Protein AF-A0A8T4RGJ1-F1 (afdb_monomer)

Nearest PDB structures (foldseek):
  6th6-assembly1_Ad  TM=9.475E-01  e=6.766E-07  Thermococcus kodakarensis KOD1
  6swd-assembly1_A  TM=9.511E-01  e=9.729E-07  Pyrococcus abyssi GE5
  6tmf-assembly1_D  TM=9.224E-01  e=1.240E-06  Thermococcus celer Vu 13 = JCM 8558
  9e7f-assembly1_BA  TM=9.449E-01  e=5.984E-06  Pyrobaculum calidifontis JCM 11548
  8hkx-assembly1_S3AE  TM=8.946E-01  e=7.176E-06  Sulfolobus acidocaldarius DSM 639

Structure (mmCIF, N/CA/C/O backbone):
data_AF-A0A8T4RGJ1-F1
#
_entry.id   AF-A0A8T4RGJ1-F1
#
loop_
_atom_site.group_PDB
_atom_site.id
_atom_site.type_symbol
_atom_site.label_atom_id
_atom_site.label_alt_id
_atom_site.label_comp_id
_atom_site.label_asym_id
_atom_site.label_entity_id
_atom_site.label_seq_id
_atom_site.pdbx_PDB_ins_code
_atom_site.Cartn_x
_atom_site.Cartn_y
_atom_site.Cartn_z
_atom_site.occupancy
_atom_site.B_iso_or_equiv
_atom_site.auth_seq_id
_atom_site.auth_comp_id
_atom_site.auth_asym_id
_atom_site.auth_atom_id
_atom_site.pdbx_PDB_model_num
ATOM 1 N N . MET A 1 1 ? 48.845 -26.824 -8.233 1.00 44.12 1 MET A N 1
ATOM 2 C CA . MET A 1 1 ? 47.385 -26.944 -8.019 1.00 44.12 1 MET A CA 1
ATOM 3 C C . MET A 1 1 ? 46.787 -25.552 -8.166 1.00 44.12 1 MET A C 1
ATO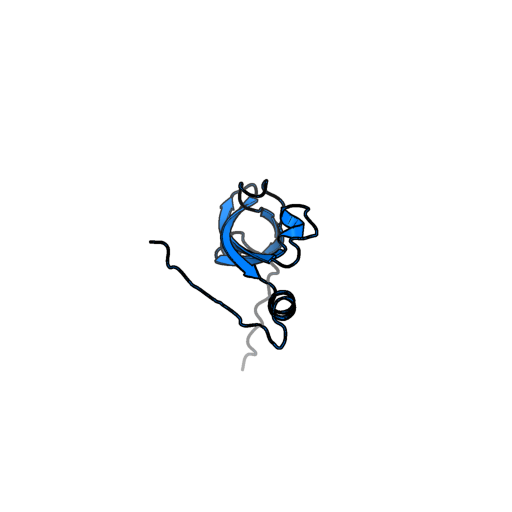M 5 O O . MET A 1 1 ? 47.142 -24.665 -7.401 1.00 44.12 1 MET A O 1
ATOM 9 N N . ALA A 1 2 ? 46.044 -25.321 -9.249 1.00 46.22 2 ALA A N 1
ATOM 10 C CA . ALA A 1 2 ? 45.659 -23.992 -9.719 1.00 46.22 2 ALA A CA 1
ATOM 11 C C . ALA A 1 2 ? 44.546 -23.372 -8.858 1.00 46.22 2 ALA A C 1
ATOM 13 O O . ALA A 1 2 ? 43.504 -23.982 -8.634 1.00 46.22 2 ALA A O 1
ATOM 14 N N . LYS A 1 3 ? 44.777 -22.139 -8.401 1.00 51.25 3 LYS A N 1
ATOM 15 C CA . LYS A 1 3 ? 43.781 -21.272 -7.766 1.00 51.25 3 LYS A CA 1
ATOM 16 C C . LYS A 1 3 ? 42.726 -20.913 -8.825 1.00 51.25 3 LYS A C 1
ATOM 18 O O . LYS A 1 3 ? 43.116 -20.371 -9.860 1.00 51.25 3 LYS A O 1
ATOM 23 N N . PRO A 1 4 ? 41.430 -21.217 -8.633 1.00 49.31 4 PRO A N 1
ATOM 24 C CA . PRO A 1 4 ? 40.431 -20.910 -9.646 1.00 49.31 4 PRO A CA 1
ATOM 25 C C . PRO A 1 4 ? 40.339 -19.391 -9.823 1.00 49.31 4 PRO A C 1
ATOM 27 O O . PRO A 1 4 ? 40.216 -18.639 -8.855 1.00 49.31 4 PRO A O 1
ATOM 30 N N . ALA A 1 5 ? 40.452 -18.952 -11.076 1.00 49.88 5 ALA A N 1
ATOM 31 C CA . ALA A 1 5 ? 40.352 -17.559 -11.472 1.00 49.88 5 ALA A CA 1
ATOM 32 C C . ALA A 1 5 ? 38.982 -17.001 -11.066 1.00 49.88 5 ALA A C 1
ATOM 34 O O . ALA A 1 5 ? 37.938 -17.512 -11.479 1.00 49.88 5 ALA A O 1
ATOM 35 N N . ALA A 1 6 ? 38.987 -15.950 -10.246 1.00 54.41 6 ALA A N 1
ATOM 36 C CA . ALA A 1 6 ? 37.792 -15.178 -9.955 1.00 54.41 6 ALA A CA 1
ATOM 37 C C . ALA A 1 6 ? 37.249 -14.627 -11.280 1.00 54.41 6 ALA A C 1
ATOM 39 O O . ALA A 1 6 ? 37.936 -13.879 -11.976 1.00 54.41 6 ALA A O 1
ATOM 40 N N . LYS A 1 7 ? 36.029 -15.031 -11.652 1.00 48.66 7 LYS A N 1
ATOM 41 C CA . LYS A 1 7 ? 35.331 -14.473 -12.813 1.00 48.66 7 LYS A CA 1
ATOM 42 C C . LYS A 1 7 ? 35.254 -12.959 -12.629 1.00 48.66 7 LYS A C 1
ATOM 44 O O . LYS A 1 7 ? 34.667 -12.491 -11.656 1.00 48.66 7 LYS A O 1
ATOM 49 N N . ALA A 1 8 ? 35.853 -12.210 -13.552 1.00 47.31 8 ALA A N 1
ATOM 50 C CA . ALA A 1 8 ? 35.724 -10.765 -13.596 1.00 47.31 8 ALA A CA 1
ATOM 51 C C . ALA A 1 8 ? 34.233 -10.418 -13.672 1.00 47.31 8 ALA A C 1
ATOM 53 O O . ALA A 1 8 ? 33.541 -10.795 -14.620 1.00 47.31 8 ALA A O 1
ATOM 54 N N . VAL A 1 9 ? 33.731 -9.739 -12.642 1.00 55.84 9 VAL A N 1
ATOM 55 C CA . VAL A 1 9 ? 32.383 -9.179 -12.642 1.00 55.84 9 VAL A CA 1
ATOM 56 C C . VAL A 1 9 ? 32.404 -8.051 -13.662 1.00 55.84 9 VAL A C 1
ATOM 58 O O . VAL A 1 9 ? 32.794 -6.926 -13.361 1.00 55.84 9 VAL A O 1
ATOM 61 N N . ILE A 1 10 ? 32.039 -8.370 -14.901 1.00 52.25 10 ILE A N 1
ATOM 62 C CA . ILE A 1 10 ? 31.723 -7.369 -15.912 1.00 52.25 10 ILE A CA 1
ATOM 63 C C . ILE A 1 10 ? 30.517 -6.626 -15.348 1.00 52.25 10 ILE A C 1
ATOM 65 O O . ILE A 1 10 ? 29.398 -7.140 -15.366 1.00 52.25 10 ILE A O 1
ATOM 69 N N . ALA A 1 11 ? 30.762 -5.451 -14.771 1.00 51.69 11 ALA A N 1
ATOM 70 C CA . ALA A 1 11 ? 29.728 -4.539 -14.324 1.00 51.69 11 ALA A CA 1
ATOM 71 C C . ALA A 1 11 ? 28.982 -4.0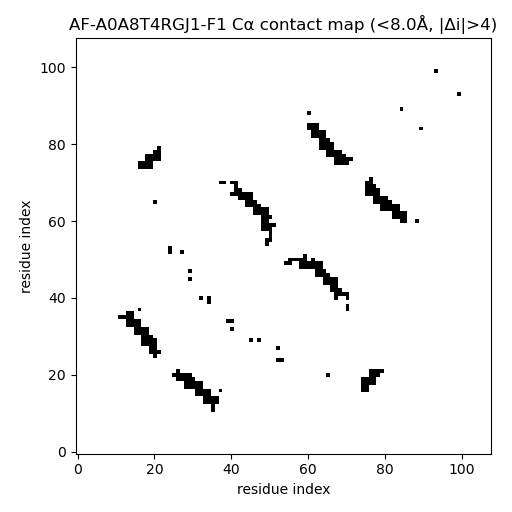47 -15.567 1.00 51.69 11 ALA A C 1
ATOM 73 O O . ALA A 1 11 ? 29.299 -3.016 -16.158 1.00 51.69 11 ALA A O 1
ATOM 74 N N . LYS A 1 12 ? 28.021 -4.851 -16.019 1.00 59.78 12 LYS A N 1
ATOM 75 C CA . LYS A 1 12 ? 27.098 -4.477 -17.079 1.00 59.78 12 LYS A CA 1
ATOM 76 C C . LYS A 1 12 ? 26.357 -3.230 -16.606 1.00 59.78 12 LYS A C 1
ATOM 78 O O . LYS A 1 12 ? 25.892 -3.175 -15.465 1.00 59.78 12 LYS A O 1
ATOM 83 N N . LYS A 1 13 ? 26.335 -2.199 -17.456 1.00 61.22 13 LYS A N 1
ATOM 84 C CA . LYS A 1 13 ? 25.715 -0.905 -17.153 1.00 61.22 13 LYS A CA 1
ATOM 85 C C . LYS A 1 13 ? 24.267 -1.138 -16.736 1.00 61.22 13 LYS A C 1
ATOM 87 O O . LYS A 1 13 ? 23.445 -1.553 -17.542 1.00 61.22 13 LYS A O 1
ATOM 92 N N . LYS A 1 14 ? 23.983 -0.871 -15.468 1.00 68.38 14 LYS A N 1
ATOM 93 C CA . LYS A 1 14 ? 22.630 -0.876 -14.929 1.00 68.38 14 LYS A CA 1
ATOM 94 C C . LYS A 1 14 ? 21.970 0.456 -15.264 1.00 68.38 14 LYS A C 1
ATOM 96 O O . LYS A 1 14 ? 22.608 1.507 -15.183 1.00 68.38 14 LYS A O 1
ATOM 101 N N . ILE A 1 15 ? 20.713 0.389 -15.669 1.00 73.75 15 ILE A N 1
ATOM 102 C CA . ILE A 1 15 ? 19.925 1.528 -16.130 1.00 73.75 15 ILE A CA 1
ATOM 103 C C . ILE A 1 15 ? 18.842 1.791 -15.083 1.00 73.75 15 ILE A C 1
ATOM 105 O O . ILE A 1 15 ? 18.290 0.860 -14.489 1.00 73.75 15 ILE A O 1
ATOM 109 N N . TRP A 1 16 ? 18.565 3.069 -14.837 1.00 80.19 16 TRP A N 1
ATOM 110 C CA . TRP A 1 16 ? 17.425 3.491 -14.034 1.00 80.19 16 TRP A CA 1
ATOM 111 C C . TRP A 1 16 ? 16.171 3.438 -14.895 1.00 80.19 16 TRP A C 1
ATOM 113 O O . TRP A 1 16 ? 16.091 4.103 -15.927 1.00 80.19 16 TRP A O 1
ATOM 123 N N . VAL A 1 17 ? 15.210 2.612 -14.488 1.00 74.88 17 VAL A N 1
ATOM 124 C CA . VAL A 1 17 ? 13.938 2.464 -15.194 1.00 74.88 17 VAL A CA 1
ATOM 125 C C . VAL A 1 17 ? 12.816 2.985 -14.294 1.00 74.88 17 VAL A C 1
ATOM 127 O O . VAL A 1 17 ? 12.634 2.441 -13.196 1.00 74.88 17 VAL A O 1
ATOM 130 N N . PRO A 1 18 ? 12.054 4.009 -14.724 1.00 76.06 18 PRO A N 1
ATOM 131 C CA . PRO A 1 18 ? 10.919 4.503 -13.962 1.00 76.06 18 PRO A CA 1
ATOM 132 C C . PRO A 1 18 ? 9.764 3.498 -14.022 1.00 76.06 18 PRO A C 1
ATOM 134 O O . PRO A 1 18 ? 9.337 3.059 -15.095 1.00 76.06 18 PRO A O 1
ATOM 137 N N . ILE A 1 19 ? 9.242 3.144 -12.852 1.00 77.31 19 ILE A N 1
ATOM 138 C CA . ILE A 1 19 ? 8.033 2.342 -12.706 1.00 77.31 19 ILE A CA 1
ATOM 139 C C . ILE A 1 19 ? 6.846 3.301 -12.723 1.00 77.31 19 ILE A C 1
ATOM 141 O O . ILE A 1 19 ? 6.669 4.096 -11.798 1.00 77.31 19 ILE A O 1
ATOM 145 N N . LYS A 1 20 ? 6.034 3.226 -13.778 1.00 76.06 20 LYS A N 1
ATOM 146 C CA . LYS A 1 20 ? 4.802 4.008 -13.894 1.00 76.06 20 LYS A CA 1
ATOM 147 C C . LYS A 1 20 ? 3.644 3.248 -13.255 1.00 76.06 20 LYS A C 1
ATOM 149 O O . LYS A 1 20 ? 3.564 2.017 -13.334 1.00 76.06 20 LYS A O 1
ATOM 154 N N . ALA A 1 21 ? 2.755 3.986 -12.604 1.00 72.38 21 ALA A N 1
ATOM 155 C CA . ALA A 1 21 ? 1.495 3.455 -12.112 1.00 72.38 21 ALA A CA 1
ATOM 156 C C . ALA A 1 21 ? 0.556 3.100 -13.276 1.00 72.38 21 ALA A C 1
ATOM 158 O O . ALA A 1 21 ? 0.713 3.567 -14.405 1.00 72.38 21 ALA A O 1
ATOM 159 N N . THR A 1 22 ? -0.452 2.281 -12.989 1.00 72.56 22 THR A N 1
ATOM 160 C CA . THR A 1 22 ? -1.530 1.957 -13.929 1.00 72.56 22 THR A CA 1
ATOM 161 C C . THR A 1 22 ? -2.273 3.228 -14.366 1.00 72.56 22 THR A C 1
ATOM 163 O O . THR A 1 22 ? -2.334 4.207 -13.621 1.00 72.56 22 THR A O 1
ATOM 166 N N . LYS A 1 23 ? -2.919 3.205 -15.540 1.00 69.19 23 LYS A N 1
ATOM 167 C CA . LYS A 1 23 ? -3.667 4.355 -16.094 1.00 69.19 23 LYS A CA 1
ATOM 168 C C . LYS A 1 23 ? -4.732 4.935 -15.147 1.00 69.19 23 LYS A C 1
ATOM 170 O O . LYS A 1 23 ? -5.036 6.118 -15.218 1.00 69.19 23 LYS A O 1
ATOM 175 N N . LEU A 1 24 ? -5.246 4.122 -14.220 1.00 72.62 24 LEU A N 1
ATOM 176 C CA . LEU A 1 24 ? -6.174 4.537 -13.159 1.00 72.62 24 LEU A CA 1
ATOM 177 C C . LEU A 1 24 ? -5.599 5.608 -12.216 1.00 72.62 24 LEU A C 1
ATOM 179 O O . LEU A 1 24 ? -6.360 6.371 -11.632 1.00 72.62 24 LEU A O 1
ATOM 183 N N . PHE A 1 25 ? -4.275 5.670 -12.073 1.00 72.12 25 PHE A N 1
ATOM 184 C CA . PHE A 1 25 ? -3.567 6.624 -11.216 1.00 72.12 25 PHE A CA 1
ATOM 185 C C . PHE A 1 25 ? -2.730 7.617 -12.032 1.00 72.12 25 PHE A C 1
ATOM 187 O O . PHE A 1 25 ? -1.653 8.034 -11.606 1.00 72.12 25 PHE A O 1
ATOM 194 N N . SER A 1 26 ? -3.201 7.965 -13.232 1.00 69.94 26 SER A N 1
ATOM 195 C CA . SER A 1 26 ? -2.590 9.000 -14.078 1.00 69.94 26 SER A CA 1
ATOM 196 C C . SER A 1 26 ? -1.115 8.749 -14.430 1.00 69.94 26 SER A C 1
ATOM 198 O O . SER A 1 26 ? -0.358 9.698 -14.604 1.00 69.94 26 SER A O 1
ATOM 200 N N . GLU A 1 27 ? -0.698 7.478 -14.516 1.00 67.94 27 GLU A N 1
ATOM 201 C CA . GLU A 1 27 ? 0.674 7.063 -14.875 1.00 67.94 27 GLU A CA 1
ATOM 202 C C . GLU A 1 27 ? 1.779 7.662 -13.990 1.00 67.94 27 GLU A C 1
ATOM 204 O O . GLU A 1 27 ? 2.936 7.777 -14.404 1.00 67.94 27 GLU A O 1
ATOM 209 N N . GLN A 1 28 ? 1.442 8.024 -12.750 1.00 72.56 28 GLN A N 1
ATOM 210 C CA . GLN A 1 28 ? 2.403 8.632 -11.843 1.00 72.56 28 GLN A CA 1
ATOM 211 C C . GLN A 1 28 ? 3.605 7.709 -11.613 1.00 72.56 28 GLN A C 1
ATOM 213 O O . GLN A 1 28 ? 3.468 6.491 -11.463 1.00 72.56 28 GLN A O 1
ATOM 218 N N . VAL A 1 29 ? 4.802 8.293 -11.585 1.00 73.81 29 VAL A N 1
ATOM 219 C CA . VAL A 1 29 ? 6.036 7.551 -11.326 1.00 73.81 29 VAL A CA 1
ATOM 220 C C . VAL A 1 29 ? 6.038 7.114 -9.861 1.00 73.81 29 VAL A C 1
ATOM 222 O O . VAL A 1 29 ? 6.135 7.937 -8.956 1.00 73.81 29 VAL A O 1
ATOM 225 N N . LEU A 1 30 ? 5.908 5.807 -9.632 1.00 75.12 30 LEU A N 1
ATOM 226 C CA . LEU A 1 30 ? 5.903 5.190 -8.299 1.00 75.12 30 LEU A CA 1
ATOM 227 C C . LEU A 1 30 ? 7.301 5.165 -7.677 1.00 75.12 30 LEU A C 1
ATOM 229 O O . LEU A 1 30 ? 7.456 5.107 -6.459 1.00 75.12 30 LEU A O 1
ATOM 233 N N . GLY A 1 31 ? 8.314 5.160 -8.535 1.00 72.62 31 GLY A N 1
ATOM 234 C CA . GLY A 1 31 ? 9.716 5.103 -8.174 1.00 72.62 31 GLY A CA 1
ATOM 235 C C . GLY A 1 31 ? 10.541 4.586 -9.338 1.00 72.62 31 GLY A C 1
ATOM 236 O O . GLY A 1 31 ? 10.018 4.234 -10.395 1.00 72.62 31 GLY A O 1
ATOM 237 N N . GLU A 1 32 ? 11.844 4.516 -9.131 1.00 75.62 32 GLU A N 1
ATOM 238 C CA . GLU A 1 32 ? 12.780 4.020 -10.127 1.00 75.62 32 GLU A CA 1
ATOM 239 C C . GLU A 1 32 ? 13.413 2.727 -9.621 1.00 75.62 32 GLU A C 1
ATOM 241 O O . GLU A 1 32 ? 13.698 2.575 -8.431 1.00 75.62 32 GLU A O 1
ATOM 246 N N . SER A 1 33 ? 13.623 1.768 -10.518 1.00 78.25 33 SER A N 1
ATOM 247 C CA . SER A 1 33 ? 14.362 0.553 -10.191 1.00 78.25 33 SER A CA 1
ATOM 248 C C . SER A 1 33 ? 15.666 0.517 -10.961 1.00 78.25 33 SER A C 1
ATOM 250 O O . SER A 1 33 ? 15.708 0.787 -12.161 1.00 78.25 33 SER A O 1
ATOM 252 N N . PHE A 1 34 ? 16.729 0.147 -10.256 1.00 75.81 34 PHE A N 1
ATOM 253 C CA . PHE A 1 34 ? 18.053 -0.014 -10.828 1.00 75.81 34 PHE A CA 1
ATOM 254 C C . PHE A 1 34 ? 18.241 -1.451 -11.302 1.00 75.81 34 PHE A C 1
ATOM 256 O O . PHE A 1 34 ? 18.305 -2.382 -10.489 1.00 75.81 34 PHE A O 1
ATOM 263 N N . VAL A 1 35 ? 18.275 -1.644 -12.621 1.00 74.62 35 VAL A N 1
ATOM 264 C CA . VAL A 1 35 ? 18.195 -2.980 -13.219 1.00 74.62 35 VAL A CA 1
ATOM 265 C C . VAL A 1 35 ? 19.166 -3.119 -14.385 1.00 74.62 35 VAL A C 1
ATOM 267 O O . VAL A 1 35 ? 19.484 -2.155 -15.075 1.00 74.62 35 VAL A O 1
ATOM 270 N N . GLU A 1 36 ? 19.689 -4.330 -14.567 1.00 70.62 36 GLU A N 1
ATOM 271 C CA . GLU A 1 36 ? 20.647 -4.661 -15.626 1.00 70.62 36 GLU A CA 1
ATOM 272 C C . GLU A 1 36 ? 19.952 -4.917 -16.971 1.00 70.62 36 GLU A C 1
ATOM 274 O O . GLU A 1 36 ? 20.456 -4.512 -18.013 1.00 70.62 36 GLU A O 1
ATOM 279 N N . ALA A 1 37 ? 18.773 -5.545 -16.940 1.00 69.94 37 ALA A N 1
ATOM 280 C CA . ALA A 1 37 ? 17.921 -5.760 -18.101 1.00 69.94 37 ALA A CA 1
ATOM 281 C C . ALA A 1 37 ? 16.447 -5.512 -17.737 1.00 69.94 37 ALA A C 1
ATOM 283 O O . ALA A 1 37 ? 16.013 -5.953 -16.670 1.00 69.94 37 ALA A O 1
ATOM 284 N N . PRO A 1 38 ? 15.652 -4.867 -18.608 1.00 69.06 38 PRO A N 1
ATOM 285 C CA . PRO A 1 38 ? 14.240 -4.582 -18.345 1.00 69.06 38 PRO A CA 1
ATOM 286 C C . PRO A 1 38 ? 13.427 -5.837 -17.991 1.00 69.06 38 PRO A C 1
ATOM 288 O O . PRO A 1 38 ? 12.514 -5.770 -17.181 1.00 69.06 38 PRO A O 1
ATOM 291 N N . GLU A 1 39 ? 13.802 -7.011 -18.492 1.00 72.44 39 GLU A N 1
ATOM 292 C CA . GLU A 1 39 ? 13.131 -8.280 -18.178 1.00 72.44 39 GLU A CA 1
ATOM 293 C C . GLU A 1 39 ? 13.173 -8.651 -16.684 1.00 72.44 39 GLU A C 1
ATOM 295 O O . GLU A 1 39 ? 12.230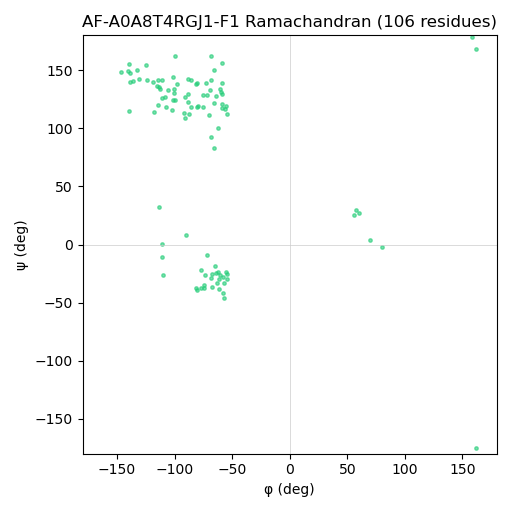 -9.246 -16.169 1.00 72.44 39 GLU A O 1
ATOM 300 N N . GLN A 1 40 ? 14.212 -8.243 -15.945 1.00 75.12 40 GLN A N 1
ATOM 301 C CA . GLN A 1 40 ? 14.340 -8.523 -14.505 1.00 75.12 40 GLN A CA 1
ATOM 302 C C . GLN A 1 40 ? 13.366 -7.709 -13.631 1.00 75.12 40 GLN A C 1
ATOM 304 O O . GLN A 1 40 ? 13.281 -7.939 -12.418 1.00 75.12 40 GLN A O 1
ATOM 309 N N . LEU A 1 41 ? 12.668 -6.726 -14.211 1.00 76.00 41 LEU A N 1
ATOM 310 C CA . LEU A 1 41 ? 11.583 -6.012 -13.537 1.00 76.00 41 LEU A CA 1
ATO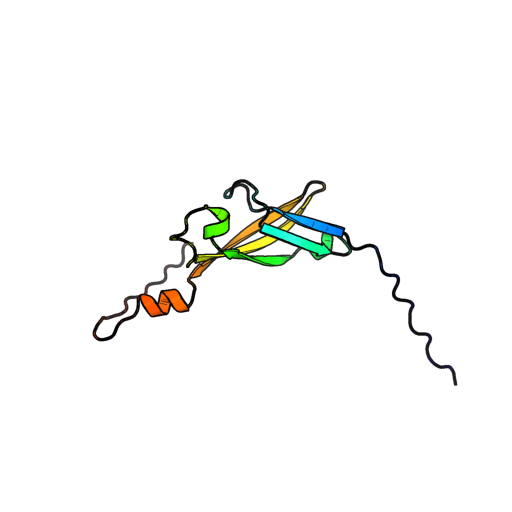M 311 C C . LEU A 1 41 ? 10.293 -6.824 -13.489 1.00 76.00 41 LEU A C 1
ATOM 313 O O . LEU A 1 41 ? 9.473 -6.563 -12.609 1.00 76.00 41 LEU A O 1
ATOM 317 N N . MET A 1 42 ? 10.116 -7.805 -14.379 1.00 79.25 42 MET A N 1
ATOM 318 C CA . MET A 1 42 ? 8.902 -8.615 -14.419 1.00 79.25 42 MET A CA 1
ATOM 319 C C . MET A 1 42 ? 8.692 -9.358 -13.097 1.00 79.25 42 MET A C 1
ATOM 321 O O . MET A 1 42 ? 9.600 -9.984 -12.553 1.00 79.25 42 MET A O 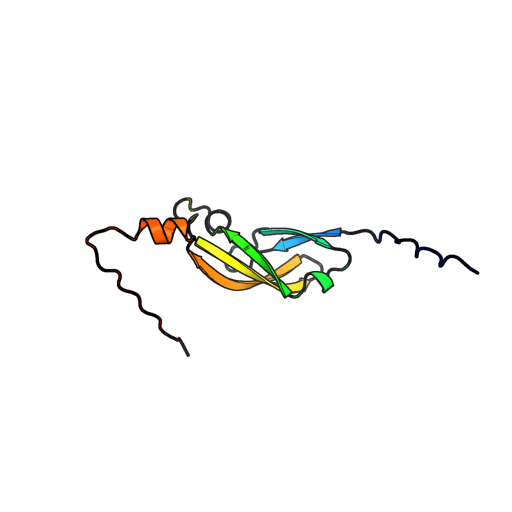1
ATOM 325 N N . GLY A 1 43 ? 7.476 -9.263 -12.558 1.00 78.88 43 GLY A N 1
ATOM 326 C CA . GLY A 1 43 ? 7.096 -9.928 -11.314 1.00 78.88 43 GLY A CA 1
ATOM 327 C C . GLY A 1 43 ? 7.537 -9.223 -10.029 1.00 78.88 43 GLY A C 1
ATOM 328 O O . GLY A 1 43 ? 7.170 -9.689 -8.950 1.00 78.88 43 GLY A O 1
ATOM 329 N N . ARG A 1 44 ? 8.255 -8.091 -10.096 1.00 83.38 44 ARG A N 1
ATOM 330 C CA . ARG A 1 44 ? 8.530 -7.286 -8.897 1.00 83.38 44 ARG A CA 1
ATOM 331 C C . ARG A 1 44 ? 7.251 -6.637 -8.386 1.00 83.38 44 ARG A C 1
ATOM 333 O O . ARG A 1 44 ? 6.421 -6.168 -9.166 1.00 83.38 44 ARG A O 1
ATOM 340 N N . VAL A 1 45 ? 7.131 -6.590 -7.062 1.00 84.12 45 VAL A N 1
ATOM 341 C CA . VAL A 1 45 ? 6.022 -5.931 -6.377 1.00 84.12 45 VAL A CA 1
ATOM 342 C C . VAL A 1 45 ? 6.530 -4.649 -5.731 1.00 84.12 45 VAL A C 1
ATOM 344 O O . VAL A 1 45 ? 7.395 -4.691 -4.857 1.00 84.12 45 VAL A O 1
ATOM 347 N N . ALA A 1 46 ? 5.987 -3.513 -6.154 1.00 83.75 46 ALA A N 1
ATOM 348 C CA . ALA A 1 46 ? 6.220 -2.218 -5.531 1.00 83.75 46 ALA A CA 1
ATOM 349 C C . ALA A 1 46 ? 5.022 -1.878 -4.641 1.00 83.75 46 ALA A C 1
ATOM 351 O O . ALA A 1 46 ? 3.876 -1.974 -5.073 1.00 83.75 46 ALA A O 1
ATOM 352 N N . SER A 1 47 ? 5.274 -1.495 -3.390 1.00 84.00 47 SER A N 1
ATOM 353 C CA . SER A 1 47 ? 4.221 -1.045 -2.474 1.00 84.00 47 SER A CA 1
ATOM 354 C C . SER A 1 47 ? 4.381 0.443 -2.201 1.00 84.00 47 SER A C 1
ATOM 356 O O . SER A 1 47 ? 5.454 0.877 -1.791 1.00 84.00 47 SER A O 1
ATOM 358 N N . VAL A 1 48 ? 3.318 1.215 -2.425 1.00 86.56 48 VAL A N 1
ATOM 359 C CA . VAL A 1 48 ? 3.316 2.681 -2.302 1.00 86.56 48 VAL A CA 1
ATOM 360 C C . VAL A 1 48 ? 2.100 3.127 -1.489 1.00 86.56 48 VAL A C 1
ATOM 362 O O . VAL A 1 48 ? 1.070 2.455 -1.465 1.00 86.56 48 VAL A O 1
ATOM 365 N N . SER A 1 49 ? 2.216 4.240 -0.764 1.00 86.62 49 SER A N 1
ATOM 366 C CA . SER A 1 49 ? 1.079 4.819 -0.038 1.00 86.62 49 SER A CA 1
ATOM 367 C C . SER A 1 49 ? 0.083 5.464 -1.004 1.00 86.62 49 SER A C 1
ATOM 369 O O . SER A 1 49 ? 0.478 6.177 -1.926 1.00 86.62 49 SER A O 1
ATOM 371 N N . LEU A 1 50 ? -1.215 5.279 -0.751 1.00 85.25 50 LEU A N 1
ATOM 372 C CA . LEU A 1 50 ? -2.291 5.869 -1.553 1.00 85.25 50 LEU A CA 1
ATOM 373 C C . LEU A 1 50 ? -2.280 7.407 -1.520 1.00 85.25 50 LEU A C 1
ATOM 375 O O . LEU A 1 50 ? -2.747 8.047 -2.461 1.00 85.25 50 LEU A O 1
ATOM 379 N N . MET A 1 51 ? -1.702 8.004 -0.473 1.00 84.06 51 MET A N 1
ATOM 380 C CA . MET A 1 51 ? -1.499 9.454 -0.378 1.00 84.06 51 MET A CA 1
ATOM 381 C C . MET A 1 51 ? -0.666 9.993 -1.543 1.00 84.06 51 MET A C 1
ATOM 383 O O . MET A 1 51 ? -1.004 11.028 -2.102 1.00 84.06 51 MET A O 1
ATOM 387 N N . ILE A 1 52 ? 0.398 9.287 -1.933 1.00 82.06 52 ILE A N 1
ATOM 388 C CA . ILE A 1 52 ? 1.304 9.735 -3.003 1.00 82.06 52 ILE A CA 1
ATOM 389 C C . ILE A 1 52 ? 0.576 9.714 -4.353 1.00 82.06 52 ILE A C 1
ATOM 391 O O . ILE A 1 52 ? 0.754 10.621 -5.158 1.00 82.06 52 ILE A O 1
ATOM 395 N N . LEU A 1 53 ? -0.293 8.714 -4.530 1.00 80.94 53 LEU A N 1
ATOM 396 C CA . LEU A 1 53 ? -1.077 8.462 -5.738 1.00 80.94 53 LEU A CA 1
ATOM 397 C C . LEU A 1 53 ? -2.243 9.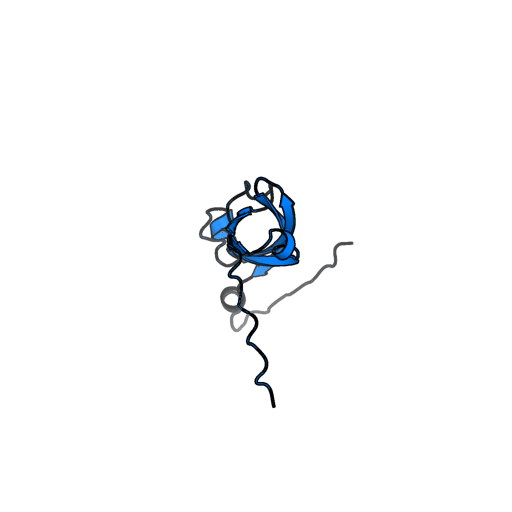426 -5.951 1.00 80.94 53 LEU A C 1
ATOM 399 O O . LEU A 1 53 ? -2.588 9.751 -7.080 1.00 80.94 53 LEU A O 1
ATOM 403 N N . THR A 1 54 ? -2.906 9.821 -4.866 1.00 81.81 54 THR A N 1
ATOM 404 C CA . THR A 1 54 ? -4.153 10.602 -4.931 1.00 81.81 54 THR A CA 1
ATOM 405 C C . THR A 1 54 ? -3.994 12.036 -4.443 1.00 81.81 54 THR A C 1
ATOM 407 O O . THR A 1 54 ? -4.909 12.834 -4.615 1.00 81.81 54 THR A O 1
ATOM 410 N N . GLY A 1 55 ? -2.864 12.370 -3.815 1.00 82.69 55 GLY A N 1
ATOM 411 C CA . GLY A 1 55 ? -2.635 13.673 -3.190 1.00 82.69 55 GLY A CA 1
ATOM 412 C C . GLY A 1 55 ? -3.478 13.926 -1.935 1.00 82.69 55 GLY A C 1
ATOM 413 O O . GLY A 1 55 ? -3.403 15.013 -1.371 1.00 82.69 55 GLY A O 1
ATOM 414 N N . ASP A 1 56 ? -4.267 12.949 -1.476 1.00 84.62 56 ASP A N 1
ATOM 415 C CA . ASP A 1 56 ? -5.126 13.094 -0.302 1.00 84.62 56 ASP A CA 1
ATOM 416 C C . ASP A 1 56 ? -4.389 12.636 0.975 1.00 84.62 56 ASP A C 1
ATOM 418 O O . ASP A 1 56 ? -4.114 11.437 1.139 1.00 84.62 56 ASP A O 1
ATOM 422 N N . PRO A 1 57 ? -4.075 13.551 1.913 1.00 81.69 57 PRO A N 1
ATOM 423 C CA . PRO A 1 57 ? -3.356 13.221 3.142 1.00 81.69 57 PRO A CA 1
ATOM 424 C C . PRO A 1 57 ? -4.133 12.274 4.064 1.00 81.69 57 PRO A C 1
ATOM 426 O O . PRO A 1 57 ? -3.524 11.524 4.828 1.00 81.69 57 PRO A O 1
ATOM 429 N N . GLN A 1 58 ? -5.465 12.231 3.975 1.00 82.62 58 GLN A N 1
ATOM 430 C CA . GLN A 1 58 ? -6.273 11.340 4.817 1.00 82.62 58 GLN A CA 1
ATOM 431 C C . GLN A 1 58 ? -6.049 9.861 4.470 1.00 82.62 58 GLN A C 1
ATOM 433 O O . GLN A 1 58 ? -6.194 8.978 5.321 1.00 82.62 58 GLN A O 1
ATOM 438 N N . LYS A 1 59 ? -5.634 9.578 3.231 1.00 84.56 59 LYS A N 1
ATOM 439 C CA . LYS A 1 59 ? -5.461 8.219 2.701 1.00 84.56 59 LYS A CA 1
ATOM 440 C C . LYS A 1 59 ? -4.064 7.638 2.918 1.00 84.56 59 LYS A C 1
ATOM 442 O O . LYS A 1 59 ? -3.788 6.533 2.457 1.00 84.56 59 LYS A O 1
ATOM 447 N N . GLN A 1 60 ? -3.200 8.302 3.688 1.00 85.25 60 GLN A N 1
ATOM 448 C CA . GLN A 1 60 ? -1.845 7.817 3.998 1.00 85.25 60 GLN A CA 1
ATOM 449 C C . GLN A 1 60 ? -1.827 6.437 4.679 1.00 85.25 60 GLN A C 1
ATOM 451 O O . GLN A 1 60 ? -0.887 5.658 4.529 1.00 85.25 60 GLN A O 1
ATOM 456 N N . THR A 1 61 ? -2.902 6.124 5.399 1.00 86.88 61 THR A N 1
ATOM 457 C CA . THR A 1 61 ? -3.126 4.855 6.097 1.00 86.88 61 THR A CA 1
ATOM 458 C C . THR A 1 61 ? -3.253 3.640 5.163 1.00 86.88 61 THR A C 1
ATOM 460 O O . THR A 1 61 ? -3.120 2.500 5.616 1.00 86.88 61 THR A O 1
ATOM 463 N N . VAL A 1 62 ? -3.521 3.850 3.875 1.00 89.06 62 VAL A N 1
ATOM 464 C CA . VAL A 1 62 ? -3.707 2.772 2.902 1.00 89.06 62 VAL A CA 1
ATOM 465 C C . VAL A 1 62 ? -2.436 2.617 2.072 1.00 89.06 62 VAL A C 1
ATOM 467 O O . VAL A 1 62 ? -1.966 3.564 1.442 1.00 89.06 62 VAL A O 1
ATOM 470 N N . SER A 1 63 ? -1.883 1.409 2.061 1.00 89.50 63 SER A N 1
ATOM 471 C CA . SER A 1 63 ? -0.817 0.996 1.149 1.00 89.50 63 SER A CA 1
ATOM 472 C C . SER A 1 63 ? -1.414 0.234 -0.025 1.00 89.50 63 SER A C 1
ATOM 474 O O . SER A 1 63 ? -2.280 -0.612 0.167 1.00 89.50 63 SER A O 1
ATOM 476 N N . VAL A 1 64 ? -0.932 0.501 -1.230 1.00 88.62 64 VAL A N 1
ATOM 477 C CA . VAL A 1 64 ? -1.334 -0.183 -2.461 1.00 88.62 64 VAL A CA 1
ATOM 478 C C . VAL A 1 64 ? -0.135 -0.937 -3.017 1.00 88.62 64 VAL A C 1
ATOM 480 O O . VAL A 1 64 ? 0.978 -0.408 -3.030 1.00 88.62 64 VAL A O 1
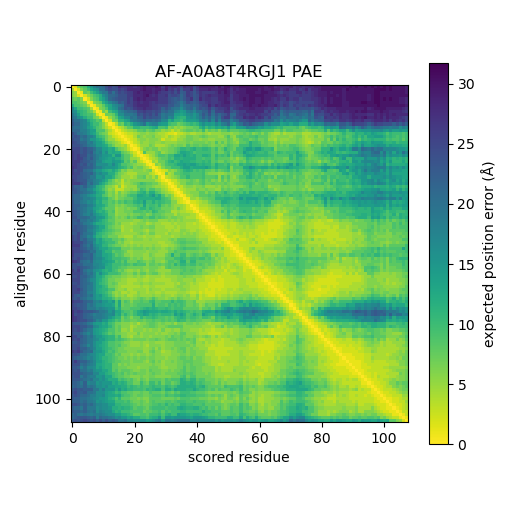ATOM 483 N N . SER A 1 65 ? -0.357 -2.172 -3.458 1.00 89.06 65 SER A N 1
ATOM 484 C CA . SER A 1 65 ? 0.674 -3.032 -4.036 1.00 89.06 65 SER A CA 1
ATOM 485 C C . SER A 1 65 ? 0.461 -3.187 -5.539 1.00 89.06 65 SER A C 1
ATOM 487 O O . SER A 1 65 ? -0.606 -3.598 -5.998 1.00 89.06 65 SER A O 1
ATOM 489 N N . PHE A 1 66 ? 1.515 -2.895 -6.292 1.00 86.56 66 PHE A N 1
ATOM 490 C CA . PHE A 1 66 ? 1.569 -2.970 -7.745 1.00 86.56 66 PHE A CA 1
ATOM 491 C C . PHE A 1 66 ? 2.523 -4.078 -8.166 1.00 86.56 66 PHE A C 1
ATOM 493 O O . PHE A 1 66 ? 3.639 -4.156 -7.653 1.00 86.56 66 PHE A O 1
ATOM 500 N N . LYS A 1 67 ? 2.108 -4.911 -9.116 1.00 86.12 67 LYS A N 1
ATOM 501 C CA . LYS A 1 67 ? 2.962 -5.896 -9.779 1.00 86.12 67 LYS A CA 1
ATOM 502 C C . LYS A 1 67 ? 3.384 -5.362 -11.131 1.00 86.12 67 LYS A C 1
ATOM 504 O O . LYS A 1 67 ? 2.552 -4.903 -11.903 1.00 86.12 67 LYS A O 1
ATOM 509 N N . VAL A 1 68 ? 4.663 -5.479 -11.448 1.00 84.56 68 VAL A N 1
ATOM 510 C CA . VAL A 1 68 ? 5.144 -5.226 -12.806 1.00 84.56 68 VAL A CA 1
ATOM 511 C C . VAL A 1 68 ? 4.776 -6.409 -13.703 1.00 84.56 68 VAL A C 1
ATOM 513 O O . VAL A 1 68 ? 5.238 -7.528 -13.452 1.00 84.56 68 VAL A O 1
ATOM 516 N N . THR A 1 69 ? 3.972 -6.166 -14.740 1.00 80.38 69 THR A N 1
ATOM 517 C CA . THR A 1 69 ? 3.546 -7.206 -15.696 1.00 80.38 69 THR A CA 1
ATOM 518 C C . THR A 1 69 ? 4.160 -7.057 -17.076 1.00 80.38 69 THR A C 1
ATOM 520 O O . THR A 1 69 ? 4.379 -8.066 -17.740 1.00 80.38 69 THR A O 1
ATOM 523 N N . GLY A 1 70 ? 4.541 -5.844 -17.481 1.00 73.69 70 GLY A N 1
ATOM 524 C CA . GLY A 1 70 ? 5.187 -5.620 -18.771 1.00 73.69 70 GLY A CA 1
ATOM 525 C C . GLY A 1 70 ? 6.198 -4.486 -18.729 1.00 73.69 70 GLY A C 1
ATOM 526 O O . GLY A 1 70 ? 6.039 -3.516 -17.988 1.00 73.69 70 GLY A O 1
ATOM 527 N N . VAL A 1 71 ? 7.242 -4.601 -19.546 1.00 71.44 71 VAL A N 1
ATOM 528 C CA . VAL A 1 71 ? 8.196 -3.514 -19.775 1.00 71.44 71 VAL A CA 1
ATOM 529 C C . VAL A 1 71 ? 8.145 -3.130 -21.245 1.00 71.44 71 VAL A C 1
ATOM 531 O O . VAL A 1 71 ? 8.485 -3.926 -22.116 1.00 71.44 71 VAL A O 1
ATOM 534 N N . THR A 1 72 ? 7.689 -1.911 -21.512 1.00 70.19 72 THR A N 1
ATOM 535 C CA . THR A 1 72 ? 7.628 -1.318 -22.851 1.00 70.19 72 THR A CA 1
ATOM 536 C C . THR A 1 72 ? 8.830 -0.389 -23.044 1.00 70.19 72 THR A C 1
ATOM 538 O O . THR A 1 72 ? 9.458 0.041 -22.076 1.00 70.19 72 THR A O 1
ATOM 541 N N . LYS A 1 73 ? 9.151 -0.035 -24.296 1.00 59.78 73 LYS A N 1
ATOM 542 C CA . LYS A 1 73 ? 10.258 0.881 -24.635 1.00 59.78 73 LYS A CA 1
ATOM 543 C C . LYS A 1 73 ? 10.176 2.254 -23.944 1.00 59.78 73 LYS A C 1
ATOM 545 O O . LYS A 1 73 ? 11.207 2.885 -23.758 1.00 59.78 73 LYS A O 1
ATOM 550 N N . GLU A 1 74 ? 8.983 2.692 -23.541 1.00 62.66 74 GLU A N 1
ATOM 551 C CA . GLU A 1 74 ? 8.734 4.016 -22.941 1.00 62.66 74 GLU A CA 1
ATOM 552 C C . GLU A 1 74 ? 8.356 3.967 -21.447 1.00 62.66 74 GLU A C 1
ATOM 554 O O . GLU A 1 74 ? 8.087 5.000 -20.821 1.00 62.66 74 GLU A O 1
ATOM 559 N N . GLY A 1 75 ? 8.306 2.775 -20.847 1.00 66.19 75 GLY A N 1
ATOM 560 C CA . GLY A 1 75 ? 7.956 2.633 -19.438 1.00 66.19 75 GLY A CA 1
ATOM 561 C C . GLY A 1 75 ? 7.527 1.232 -19.031 1.00 66.19 75 GLY A C 1
ATOM 562 O O . GLY A 1 75 ? 7.268 0.352 -19.850 1.00 66.19 75 GLY A O 1
ATOM 563 N N . VAL A 1 76 ? 7.449 1.043 -17.720 1.00 73.31 76 VAL A N 1
ATOM 564 C CA . VAL A 1 76 ? 6.981 -0.194 -17.100 1.00 73.31 76 VAL A CA 1
ATOM 565 C C . VAL A 1 76 ? 5.480 -0.096 -16.867 1.00 73.31 76 VAL A C 1
ATOM 567 O O . VAL A 1 76 ? 5.018 0.850 -16.230 1.00 73.31 76 VAL A O 1
ATOM 570 N N . THR A 1 77 ? 4.734 -1.083 -17.351 1.00 76.62 77 THR A N 1
ATOM 571 C CA . THR A 1 77 ? 3.309 -1.235 -17.066 1.00 76.62 77 THR A CA 1
ATOM 572 C C . THR A 1 77 ? 3.144 -2.057 -15.794 1.00 76.62 77 THR A C 1
ATOM 574 O O . THR A 1 77 ? 3.735 -3.133 -15.640 1.00 76.62 77 THR A O 1
ATOM 577 N N . THR A 1 78 ? 2.342 -1.537 -14.869 1.00 81.88 78 THR A N 1
ATOM 578 C CA . THR A 1 78 ? 2.040 -2.193 -13.598 1.00 81.88 78 THR A CA 1
ATOM 579 C C . THR A 1 78 ? 0.555 -2.482 -13.454 1.00 81.88 78 THR A C 1
ATOM 581 O O . THR A 1 78 ? -0.295 -1.654 -13.785 1.00 81.88 78 THR A O 1
ATOM 584 N N . GLU A 1 79 ? 0.244 -3.648 -12.903 1.00 83.62 79 GLU A N 1
ATOM 585 C CA . GLU A 1 79 ? -1.100 -4.048 -12.500 1.00 83.62 79 GLU A CA 1
ATOM 586 C C . GLU A 1 79 ? -1.266 -3.908 -10.989 1.00 83.62 79 GLU A C 1
ATOM 588 O O . GLU A 1 79 ? -0.343 -4.157 -10.208 1.00 83.62 79 GLU A O 1
ATOM 593 N N . LEU A 1 80 ? -2.461 -3.511 -10.565 1.00 84.56 80 LEU A N 1
ATOM 594 C CA . LEU A 1 80 ? -2.811 -3.405 -9.156 1.00 84.56 80 LEU A CA 1
ATOM 595 C C . LEU A 1 80 ? -3.161 -4.795 -8.610 1.00 84.56 80 LEU A C 1
ATOM 597 O O . LEU A 1 80 ? -4.122 -5.408 -9.058 1.00 84.56 80 LEU A O 1
ATOM 601 N N . ILE A 1 81 ? -2.395 -5.279 -7.627 1.00 86.94 81 ILE A N 1
ATOM 602 C CA . ILE A 1 81 ? -2.687 -6.551 -6.941 1.00 86.94 81 ILE A CA 1
ATOM 603 C C . ILE A 1 81 ? -3.770 -6.337 -5.880 1.00 86.94 81 ILE A C 1
ATOM 605 O O . ILE A 1 81 ? -4.626 -7.191 -5.670 1.00 86.94 81 ILE A O 1
ATOM 609 N N . GLY A 1 82 ? -3.710 -5.204 -5.178 1.00 87.00 82 GLY A N 1
ATOM 610 C CA . GLY A 1 82 ? -4.643 -4.883 -4.107 1.00 87.00 82 GLY A CA 1
ATOM 611 C C . GLY A 1 82 ? -4.137 -3.782 -3.185 1.00 87.00 82 GLY A C 1
ATOM 612 O O . GLY A 1 82 ? -3.075 -3.190 -3.397 1.00 87.00 82 GLY A O 1
ATOM 613 N N . TYR A 1 83 ? -4.911 -3.520 -2.136 1.00 89.56 83 TYR A N 1
ATOM 614 C CA . TYR A 1 83 ? -4.584 -2.549 -1.100 1.00 89.56 83 TYR A CA 1
ATOM 615 C C . TYR A 1 83 ? -4.608 -3.198 0.284 1.00 89.56 83 TYR A C 1
ATOM 617 O O . TYR A 1 83 ? -5.288 -4.192 0.530 1.00 89.56 83 TYR A O 1
ATOM 625 N N . LYS A 1 84 ? -3.854 -2.615 1.209 1.00 89.88 84 LYS A N 1
ATOM 626 C CA . LYS A 1 84 ? -3.758 -3.037 2.600 1.00 89.88 84 LYS A CA 1
ATOM 627 C C . LYS A 1 84 ? -3.810 -1.821 3.509 1.00 89.88 84 LYS A C 1
ATOM 629 O O . LYS A 1 84 ? -3.201 -0.790 3.234 1.00 89.88 84 LYS A O 1
ATOM 634 N N . LEU A 1 85 ? -4.502 -1.960 4.633 1.00 90.50 85 LEU A N 1
ATOM 635 C CA . LEU A 1 85 ? -4.485 -0.955 5.687 1.00 90.50 85 LEU A CA 1
ATOM 636 C C . LEU A 1 85 ? -3.223 -1.105 6.552 1.00 90.50 85 LEU A C 1
ATOM 638 O O . LEU A 1 85 ? -2.847 -2.221 6.925 1.00 90.50 85 LEU A O 1
ATOM 642 N N . LEU A 1 86 ? -2.588 0.007 6.929 1.00 90.88 86 LEU A N 1
ATOM 643 C CA . LEU A 1 86 ? -1.474 -0.024 7.875 1.00 90.88 86 LEU A CA 1
ATOM 644 C C . LEU A 1 86 ? -1.934 -0.607 9.228 1.00 90.88 86 LEU A C 1
ATOM 646 O O . LEU A 1 86 ? -2.936 -0.145 9.786 1.00 90.88 86 LEU A O 1
ATOM 650 N N . PRO A 1 87 ? -1.172 -1.539 9.838 1.00 89.00 87 PRO A N 1
ATOM 651 C CA . PRO A 1 87 ? -1.536 -2.134 11.127 1.00 89.00 87 PRO A CA 1
ATOM 652 C C . PRO A 1 87 ? -1.724 -1.101 12.242 1.00 89.00 87 PRO A C 1
ATOM 654 O O . PRO A 1 87 ? -2.569 -1.273 13.118 1.00 89.00 87 PRO A O 1
ATOM 657 N N . ALA A 1 88 ? -0.956 -0.008 12.205 1.00 89.19 88 ALA A N 1
ATOM 658 C CA . ALA A 1 88 ? -1.078 1.088 13.161 1.00 89.19 88 ALA A CA 1
ATOM 659 C C . ALA A 1 88 ? -2.459 1.756 13.101 1.00 89.19 88 ALA A C 1
ATOM 661 O O . ALA A 1 88 ? -3.030 2.087 14.138 1.00 89.19 88 ALA A O 1
ATOM 662 N N . ALA A 1 89 ? -3.027 1.916 11.907 1.00 87.25 89 ALA A N 1
ATOM 663 C CA . ALA A 1 89 ? -4.355 2.487 11.761 1.00 87.25 89 ALA A CA 1
ATOM 664 C C . ALA A 1 89 ? -5.461 1.490 12.111 1.00 87.25 89 ALA A C 1
ATOM 666 O O . ALA A 1 89 ? -6.419 1.871 12.779 1.00 87.25 89 ALA A O 1
ATOM 667 N N . ALA A 1 90 ? -5.292 0.208 11.768 1.00 88.62 90 ALA A N 1
ATOM 668 C CA . ALA A 1 90 ? -6.217 -0.841 12.201 1.00 88.62 90 ALA A CA 1
ATOM 669 C C . ALA A 1 90 ? -6.321 -0.869 13.736 1.00 88.62 90 ALA A C 1
ATOM 671 O O . ALA A 1 90 ? -7.414 -0.842 14.299 1.00 88.62 90 ALA A O 1
ATOM 672 N N . LYS A 1 91 ? -5.177 -0.804 14.429 1.00 89.00 91 LYS A N 1
ATOM 673 C CA . LYS A 1 91 ? -5.119 -0.711 15.897 1.00 89.00 91 LYS A CA 1
ATOM 674 C C . LYS A 1 91 ? -5.758 0.569 16.444 1.00 89.00 91 LYS A C 1
ATOM 676 O O . LYS A 1 91 ? -6.334 0.532 17.525 1.00 89.00 91 LYS A O 1
ATOM 681 N N . LYS A 1 92 ? -5.694 1.697 15.723 1.00 87.62 92 LYS A N 1
ATOM 682 C CA . LYS A 1 92 ? -6.355 2.949 16.137 1.00 87.62 92 LYS A CA 1
ATOM 683 C C . LYS A 1 92 ? -7.880 2.862 16.089 1.00 87.62 92 LYS A C 1
ATOM 685 O O . LYS A 1 92 ? -8.515 3.567 16.867 1.00 87.62 92 LYS A O 1
ATOM 690 N N . LEU A 1 93 ? -8.461 2.040 15.221 1.00 87.44 93 LEU A N 1
ATOM 691 C CA . LEU A 1 93 ? -9.915 1.854 15.153 1.00 87.44 93 LEU A CA 1
ATOM 692 C C . LEU A 1 93 ? -10.424 0.996 16.322 1.00 87.44 93 LEU A C 1
ATOM 694 O O . LEU A 1 93 ? -11.486 1.265 16.896 1.00 87.44 93 LEU A O 1
ATOM 698 N N . MET A 1 94 ? -9.613 0.023 16.741 1.00 90.56 94 MET A N 1
ATOM 699 C CA . MET A 1 94 ? -9.894 -0.834 17.889 1.00 90.56 94 MET A CA 1
ATOM 700 C C . MET A 1 94 ? -9.801 -0.039 19.205 1.00 90.56 94 MET A C 1
ATOM 702 O O . MET A 1 94 ? -8.864 0.729 19.452 1.00 90.56 94 MET A O 1
ATOM 706 N N . ARG A 1 95 ? -10.806 -0.199 20.071 1.00 89.38 95 ARG A N 1
ATOM 707 C CA . ARG A 1 95 ? -10.867 0.414 21.408 1.00 89.38 95 ARG A CA 1
ATOM 708 C C . ARG A 1 95 ? -11.433 -0.586 22.405 1.00 89.38 95 ARG A C 1
ATOM 710 O O . ARG A 1 95 ? -12.182 -1.480 22.032 1.00 89.38 95 ARG A O 1
ATOM 717 N N . ARG A 1 96 ? -11.089 -0.407 23.682 1.00 92.19 96 ARG A N 1
ATOM 718 C CA . ARG A 1 96 ? -11.677 -1.182 24.784 1.00 92.19 96 ARG A CA 1
ATOM 719 C C . ARG A 1 96 ? -13.169 -0.853 24.903 1.00 92.19 96 ARG A C 1
ATOM 721 O O . ARG A 1 96 ? -13.556 0.279 24.622 1.00 92.19 96 ARG A O 1
ATOM 728 N N . LYS A 1 97 ? -13.967 -1.822 25.363 1.00 93.12 97 LYS A N 1
ATOM 729 C CA . LYS A 1 97 ? -15.434 -1.716 25.498 1.00 93.12 97 LYS A CA 1
ATOM 730 C C . LYS A 1 97 ? -16.170 -1.450 24.173 1.00 93.12 97 LYS A C 1
ATOM 732 O O . LYS A 1 97 ? -17.228 -0.833 24.177 1.00 93.12 97 LYS A O 1
ATOM 737 N N . ARG A 1 98 ? -15.593 -1.869 23.043 1.00 89.94 98 ARG A N 1
ATOM 738 C CA . ARG A 1 98 ? -16.265 -1.884 21.741 1.00 89.94 98 ARG A CA 1
ATOM 739 C C . ARG A 1 98 ? -16.068 -3.242 21.097 1.00 89.94 98 ARG A C 1
ATOM 741 O O . ARG A 1 98 ? -14.970 -3.793 21.182 1.00 89.94 98 ARG A O 1
ATOM 748 N N . ASP A 1 99 ? -17.104 -3.711 20.425 1.00 90.50 99 ASP A N 1
ATOM 749 C CA . ASP A 1 99 ? -17.049 -4.946 19.661 1.00 90.50 99 ASP A CA 1
ATOM 750 C C . ASP A 1 99 ? -16.513 -4.668 18.258 1.00 90.50 99 ASP A C 1
ATOM 752 O O . ASP A 1 99 ? -16.772 -3.624 17.652 1.00 90.50 99 ASP A O 1
ATOM 756 N N . LYS A 1 100 ? -15.700 -5.597 17.765 1.00 89.31 100 LYS A N 1
ATOM 757 C CA . LYS A 1 100 ? -15.112 -5.545 16.432 1.00 89.31 100 LYS A CA 1
ATOM 758 C C . LYS A 1 100 ? -15.895 -6.502 15.544 1.00 89.31 100 LYS A C 1
ATOM 760 O O . LYS A 1 100 ? -15.862 -7.704 15.779 1.00 89.31 100 LYS A O 1
ATOM 765 N N . ILE A 1 101 ? -16.565 -5.962 14.534 1.00 91.56 101 ILE A N 1
ATOM 766 C CA . ILE A 1 101 ? -17.260 -6.748 13.514 1.00 91.56 101 ILE A CA 1
ATOM 767 C C . ILE A 1 101 ? -16.352 -6.793 12.284 1.00 91.56 101 ILE A C 1
ATOM 769 O O . ILE A 1 101 ? -15.923 -5.746 11.797 1.00 91.56 101 ILE A O 1
ATOM 773 N N . GLU A 1 102 ? -16.025 -7.995 11.819 1.00 89.19 102 GLU A N 1
ATOM 774 C CA . GLU A 1 102 ? -15.290 -8.231 10.575 1.00 89.19 102 GLU A CA 1
ATOM 775 C C . GLU A 1 102 ? -16.105 -9.154 9.687 1.00 89.19 102 GLU A C 1
ATOM 777 O O . GLU A 1 102 ? -16.715 -10.101 10.178 1.00 89.19 102 GLU A O 1
ATOM 782 N N . ASP A 1 103 ? -16.082 -8.877 8.390 1.00 92.56 103 ASP A N 1
ATOM 783 C CA . ASP A 1 103 ? -16.721 -9.709 7.385 1.00 92.56 103 ASP A CA 1
ATOM 784 C C . ASP A 1 103 ? -15.819 -9.786 6.151 1.00 92.56 103 ASP A C 1
ATOM 786 O O . ASP A 1 103 ? -15.057 -8.855 5.861 1.00 92.56 103 ASP A O 1
ATOM 790 N N . SER A 1 104 ? -15.872 -10.907 5.441 1.00 91.75 104 SER A N 1
ATOM 791 C CA . SER A 1 104 ? -15.069 -11.144 4.247 1.00 91.75 104 SER A CA 1
ATOM 792 C C . SER A 1 104 ? -15.911 -11.854 3.203 1.00 91.75 104 SER A C 1
ATOM 794 O O . SER A 1 104 ? -16.285 -13.013 3.380 1.00 91.75 104 SER A O 1
ATOM 796 N N . PHE A 1 105 ? -16.149 -11.168 2.091 1.00 92.25 105 PHE A N 1
ATOM 797 C CA . PHE A 1 105 ? -16.886 -11.714 0.963 1.00 92.25 105 PHE A CA 1
ATOM 798 C C . PHE A 1 105 ? -15.928 -12.047 -0.170 1.00 92.25 105 PHE A C 1
ATOM 800 O O . PHE A 1 105 ? -15.079 -11.236 -0.546 1.00 92.25 105 PHE A O 1
ATOM 807 N N . ILE A 1 106 ? -16.085 -13.244 -0.722 1.00 92.50 106 ILE A N 1
ATOM 808 C CA . ILE A 1 106 ? -15.428 -13.631 -1.964 1.00 92.50 106 ILE A CA 1
ATOM 809 C C . ILE A 1 106 ? -16.338 -13.155 -3.090 1.00 92.50 106 ILE A C 1
ATOM 811 O O . ILE A 1 106 ? -17.492 -13.570 -3.17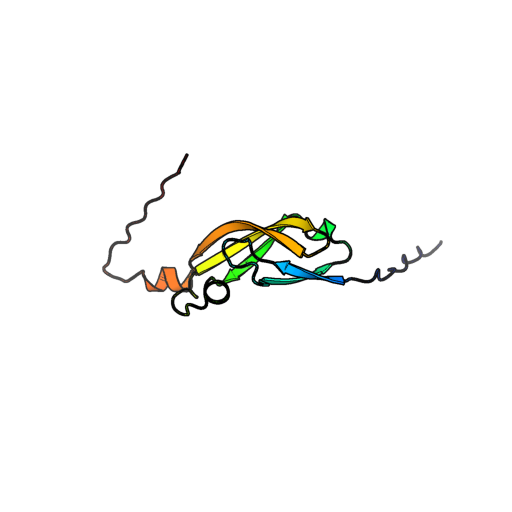4 1.00 92.50 106 ILE A O 1
ATOM 815 N N . VAL A 1 107 ? -15.826 -12.262 -3.928 1.00 86.19 107 VAL A N 1
ATOM 816 C CA . VAL A 1 107 ? -16.501 -11.874 -5.166 1.00 86.19 107 VAL A CA 1
ATOM 817 C C . VAL A 1 107 ? -16.041 -12.852 -6.244 1.00 86.19 107 VAL A C 1
ATOM 819 O O . VAL A 1 107 ? -14.835 -13.009 -6.439 1.00 86.19 107 VAL A O 1
ATOM 822 N N . VAL A 1 108 ? -16.999 -13.545 -6.862 1.00 70.00 108 VAL A N 1
ATOM 823 C CA . VAL A 1 108 ? -16.790 -14.505 -7.961 1.00 70.00 108 VAL A CA 1
ATOM 824 C C . VAL A 1 108 ? -16.962 -13.799 -9.295 1.00 70.00 108 VAL A C 1
ATOM 826 O O . VAL A 1 108 ? -17.917 -12.996 -9.397 1.00 70.00 108 VAL A O 1
#

Secondary stru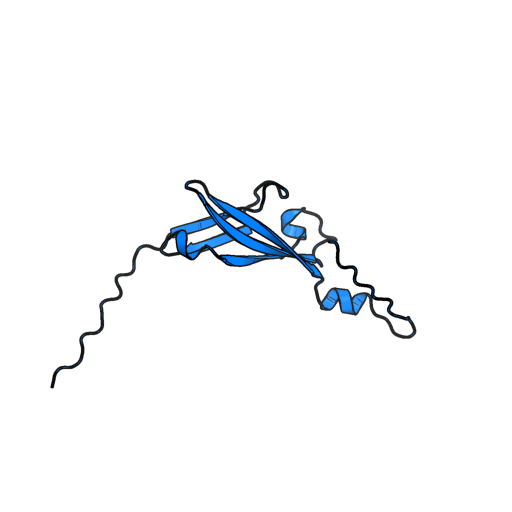cture (DSSP, 8-state):
-PPPPPPP------EEEEEEPPGGGTT-EEEEEEESSGGGGTT-EEEEEHHHHH--GGGGGEEEEEEEEEEETTEEEEEEEEEEE-HHHHHHH--TT-----------

Mean predicted aligned error: 10.39 Å

Sequence (108 aa):
MAKPAAKAVIAKKKIWVPIKATKLFSEQVLGESFVEAPEQLMGRVASVSLMILTGDPQKQTVSVSFKVTGVTKEGVTTELIGYKLLPAAAKKLMRRKRDKIEDSFIVV

Radius of gyration: 20.54 Å; Cα contacts (8 Å, |Δi|>4): 163; chains: 1; bounding box: 65×41×50 Å

pLDDT: mean 77.66, std 12.31, range [44.12, 93.12]

Solvent-accessible surface area (backbone atoms only — not comparable to full-atom values): 6832 Å² total; per-residue (Å²): 136,83,78,81,78,80,77,79,79,75,80,65,75,61,44,81,44,54,36,26,40,38,76,92,48,74,46,41,73,76,47,70,45,84,37,72,49,72,74,77,48,54,72,42,74,51,75,45,47,41,19,79,65,67,71,41,76,87,41,52,51,31,36,34,35,31,32,29,74,46,72,52,101,90,40,31,44,31,44,77,78,48,74,47,72,38,67,71,55,56,55,67,73,57,55,88,100,59,86,85,86,85,87,87,82,85,85,130

Foldseek 3Di:
DDDDDDPPPPPQDWDWAFAFEAVVLVRDGQGTDTGNDQVVLAFDKDKHFVCVSPVDPVRRQKIWIWGFHDADPNHTHIDTPGMDGHVVVVVVVDDPPDDDDDDDDDDD